Protein AF-A0AAP2FKF4-F1 (afdb_monomer)

Organism: Klebsiella oxytoca (NCBI:txid571)

Secondary structure (DSSP, 8-state):
---HHHH--SHHHHHHHHHHHHH-TTHHHHHHHHHHTTTT-S-HHHHHHHHHHHHHHHH---SSPPPHHHHHHHHHHHHHHHHHHHTTTSS-HHHHHTTS---TT--HHHHHHHHHHTT-TTTHHHH-

pLDDT: mean 87.83, std 8.25, range [49.22, 95.75]

Radius of gyration: 13.48 Å; Cα contacts (8 Å, |Δi|>4): 130; chains: 1; bounding box: 34×27×33 Å

Foldseek 3Di:
DPQLLVLAPDPVLSVLVVVVCVVPVCVRQLLVLLVVLLVPLDDSNLSNVLQSVLSCQLVDDFPDDDDNLLSVLSSLVSSLVSSCVSVVNPDFSVRSVVRGDDDPVNDLVSSLVSCVRRVPVVSVSSVD

Mean predicted aligned error: 4.42 Å

Sequence (128 aa):
MIKTKTLLKRKDDQASYDGLTMIWPCVDGITGQMLALLKTLTPDERVGAAVSSAIKAYHQDNEQELNDWERLAIYIIELGLFVCRELQHTLNFCEITSRINLPRKLTNELIIQAGRKAKIGDIECLIS

Nearest PDB structures (foldseek):
  4roc-assembly1_A  TM=5.168E-01  e=7.582E+00  Homo sapiens

Solvent-accessible surface area (backbone atoms only — not comparable to full-atom values): 7319 Å² total; per-residue (Å²): 130,80,60,72,62,78,38,38,88,47,70,67,54,36,52,51,48,51,53,47,34,70,79,36,73,58,47,63,59,44,52,46,52,56,59,58,71,48,75,82,75,63,58,60,66,59,54,19,52,45,52,49,49,14,55,48,55,38,72,50,90,52,97,47,91,67,52,74,68,30,27,53,30,39,25,50,48,50,43,38,53,51,48,20,57,77,50,72,58,77,42,49,37,55,62,50,54,73,74,42,86,68,59,88,82,68,37,71,67,50,36,52,51,27,34,58,57,66,62,48,86,65,49,65,50,66,75,106

Structure (mmCIF, N/CA/C/O backbone):
data_AF-A0AAP2FKF4-F1
#
_entry.id   AF-A0AAP2FKF4-F1
#
loop_
_atom_site.group_PDB
_atom_site.id
_atom_site.type_symbol
_atom_site.label_atom_id
_atom_site.label_alt_id
_atom_site.label_comp_id
_atom_site.label_asym_id
_atom_site.label_entity_id
_atom_site.label_seq_id
_atom_site.pdbx_PDB_ins_code
_atom_site.Cartn_x
_atom_site.Cartn_y
_atom_site.Cartn_z
_atom_site.occupancy
_atom_site.B_iso_or_equiv
_atom_site.auth_seq_id
_atom_site.auth_comp_id
_atom_site.auth_asym_id
_atom_site.auth_atom_id
_atom_site.pdbx_PDB_model_num
ATOM 1 N N . MET A 1 1 ? -10.361 -12.027 9.71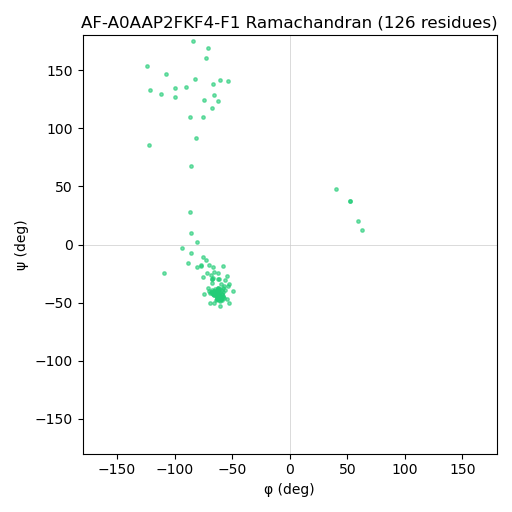2 1.00 49.22 1 MET A N 1
ATOM 2 C CA . MET A 1 1 ? -9.573 -11.225 8.754 1.00 49.22 1 MET A CA 1
ATOM 3 C C . MET A 1 1 ? -10.554 -10.332 8.012 1.00 49.22 1 MET A C 1
ATOM 5 O O . MET A 1 1 ? -11.488 -10.867 7.424 1.00 49.22 1 MET A O 1
ATOM 9 N N . ILE A 1 2 ? -10.441 -9.008 8.147 1.00 57.72 2 ILE A N 1
ATOM 10 C CA . ILE A 1 2 ? -11.293 -8.070 7.397 1.00 57.72 2 ILE A CA 1
ATOM 11 C C . ILE A 1 2 ? -10.927 -8.232 5.922 1.00 57.72 2 ILE A C 1
ATOM 13 O O . ILE A 1 2 ? -9.747 -8.218 5.585 1.00 57.72 2 ILE A O 1
ATOM 17 N N . LYS A 1 3 ? -11.916 -8.444 5.050 1.00 71.06 3 LYS A N 1
ATOM 18 C CA . LYS A 1 3 ? -11.666 -8.493 3.608 1.00 71.06 3 LYS A CA 1
ATOM 19 C C . LYS A 1 3 ? -11.459 -7.059 3.139 1.00 71.06 3 LYS A C 1
ATOM 21 O O . LYS A 1 3 ? -12.421 -6.305 3.105 1.00 71.06 3 LYS A O 1
ATOM 26 N N . THR A 1 4 ? -10.244 -6.675 2.761 1.00 80.06 4 THR A N 1
ATOM 27 C CA . THR A 1 4 ? -9.926 -5.300 2.333 1.00 80.06 4 THR A CA 1
ATOM 28 C C . THR A 1 4 ? -10.919 -4.776 1.290 1.00 80.06 4 THR A C 1
ATOM 30 O O . THR A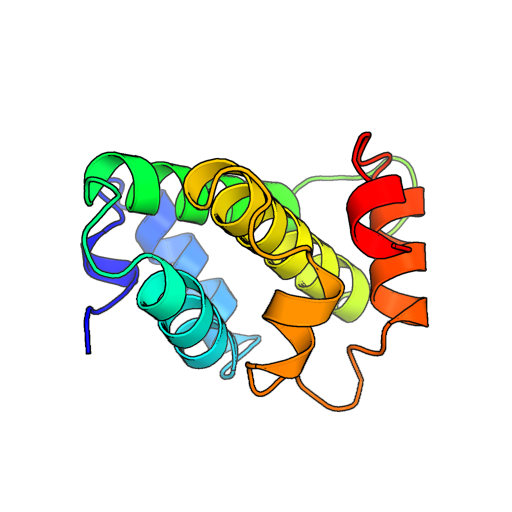 1 4 ? -11.413 -3.655 1.383 1.00 80.06 4 THR A O 1
ATOM 33 N N . LYS A 1 5 ? -11.311 -5.641 0.350 1.00 82.12 5 LYS A N 1
ATOM 34 C CA . LYS A 1 5 ? -12.318 -5.351 -0.674 1.00 82.12 5 LYS A CA 1
ATOM 35 C C . LYS A 1 5 ? -13.658 -4.852 -0.117 1.00 82.12 5 LYS A C 1
ATOM 37 O O . LYS A 1 5 ? -14.282 -4.002 -0.740 1.00 82.12 5 LYS A O 1
ATOM 42 N N . THR A 1 6 ? -14.116 -5.347 1.037 1.00 84.88 6 THR A N 1
ATOM 43 C CA . THR A 1 6 ? -15.407 -4.929 1.618 1.00 84.88 6 THR A CA 1
ATOM 44 C C . THR A 1 6 ? -15.368 -3.516 2.195 1.00 84.88 6 THR A C 1
ATOM 46 O O . THR A 1 6 ? -16.422 -2.945 2.448 1.00 84.88 6 THR A O 1
ATOM 49 N N . LEU A 1 7 ? -14.174 -2.943 2.374 1.00 85.31 7 LEU A N 1
ATOM 50 C CA . LEU A 1 7 ? -13.983 -1.554 2.799 1.00 85.31 7 LEU A CA 1
ATOM 51 C C . LEU A 1 7 ? -14.135 -0.571 1.623 1.00 85.31 7 LEU A C 1
ATOM 53 O O . LEU A 1 7 ? -14.388 0.615 1.827 1.00 85.31 7 LEU A O 1
ATOM 57 N N . LEU A 1 8 ? -14.023 -1.055 0.381 1.00 87.69 8 LEU A N 1
ATOM 58 C CA . LEU A 1 8 ? -14.139 -0.248 -0.831 1.00 87.69 8 LEU A CA 1
ATOM 59 C C . LEU A 1 8 ? -15.609 -0.134 -1.252 1.00 87.69 8 LEU A C 1
ATOM 61 O O . LEU A 1 8 ? -16.213 -1.093 -1.728 1.00 87.69 8 LEU A O 1
ATOM 65 N N . LYS A 1 9 ? -16.203 1.055 -1.109 1.00 85.44 9 LYS A N 1
ATOM 66 C CA . LYS A 1 9 ? -17.624 1.281 -1.446 1.00 85.44 9 LYS A CA 1
ATOM 67 C C . LYS A 1 9 ? -17.889 1.366 -2.957 1.00 85.44 9 LYS A C 1
ATOM 69 O O . LYS A 1 9 ? -18.995 1.065 -3.401 1.00 85.44 9 LYS A O 1
ATOM 74 N N . ARG A 1 10 ? -16.908 1.805 -3.755 1.00 87.69 10 ARG A N 1
ATOM 75 C CA . ARG A 1 10 ? -17.060 2.013 -5.206 1.00 87.69 10 ARG A CA 1
ATOM 76 C C . ARG A 1 10 ? -16.708 0.743 -5.975 1.00 87.69 10 ARG A C 1
ATOM 78 O O . ARG A 1 10 ? -15.686 0.120 -5.700 1.00 87.69 10 ARG A O 1
ATOM 85 N N . LYS A 1 11 ? -17.528 0.391 -6.972 1.00 88.56 11 LYS A N 1
ATOM 86 C CA . LYS A 1 11 ? -17.296 -0.788 -7.827 1.00 88.56 11 LYS A CA 1
ATOM 87 C C . LYS A 1 11 ? -15.974 -0.700 -8.591 1.00 88.56 11 LYS A C 1
ATOM 89 O O . LYS A 1 11 ? -15.280 -1.703 -8.688 1.00 88.56 11 LYS A O 1
ATOM 94 N N . ASP A 1 12 ? -15.608 0.492 -9.054 1.00 88.56 12 ASP A N 1
ATOM 95 C CA . ASP A 1 12 ? -14.360 0.700 -9.797 1.00 88.56 12 ASP A CA 1
ATOM 96 C C . ASP A 1 12 ? -13.129 0.496 -8.907 1.00 88.56 12 ASP A C 1
ATOM 98 O O . ASP A 1 12 ? -12.164 -0.141 -9.325 1.00 88.56 12 ASP A O 1
ATOM 102 N N . ASP A 1 13 ? -13.182 0.952 -7.649 1.00 88.00 13 ASP A N 1
ATOM 103 C CA . ASP A 1 13 ? -12.105 0.729 -6.678 1.00 88.00 13 ASP A CA 1
ATOM 104 C C . ASP A 1 13 ? -11.975 -0.769 -6.356 1.00 88.00 13 ASP A C 1
ATOM 106 O O . ASP A 1 13 ? -10.866 -1.294 -6.296 1.00 88.00 13 ASP A O 1
ATOM 110 N N . GLN A 1 14 ? -13.100 -1.483 -6.207 1.00 90.69 14 GLN A N 1
ATOM 111 C CA . GLN A 1 14 ? -13.102 -2.939 -6.015 1.00 90.69 14 GLN A CA 1
ATOM 112 C C . GLN A 1 14 ? -12.494 -3.682 -7.210 1.00 90.69 14 GLN A C 1
ATOM 114 O O . GLN A 1 14 ? -11.680 -4.577 -7.006 1.00 90.69 14 GLN A O 1
ATOM 119 N N . ALA A 1 15 ? -12.860 -3.311 -8.439 1.00 91.75 15 ALA A N 1
ATOM 120 C CA . ALA A 1 15 ? -12.324 -3.927 -9.652 1.00 91.75 15 ALA A CA 1
ATOM 121 C C . ALA A 1 15 ? -10.823 -3.643 -9.819 1.00 91.75 15 ALA A C 1
ATOM 123 O O . ALA A 1 15 ? -10.052 -4.534 -10.168 1.00 91.75 15 ALA A O 1
ATOM 124 N N . SER A 1 16 ? -10.399 -2.417 -9.506 1.00 91.69 16 SER A N 1
ATOM 125 C CA . SER A 1 16 ? -8.989 -2.019 -9.526 1.00 91.69 16 SER A CA 1
ATOM 126 C C . SER A 1 16 ? -8.184 -2.781 -8.471 1.00 91.69 16 SER A C 1
ATOM 128 O O . SER A 1 16 ? -7.060 -3.203 -8.732 1.00 91.69 16 SER A O 1
ATOM 130 N N . TYR A 1 17 ? -8.771 -3.015 -7.294 1.00 92.31 17 TYR A N 1
ATOM 131 C CA . TYR A 1 17 ? -8.172 -3.843 -6.250 1.00 92.31 17 TYR A CA 1
ATOM 132 C C . TYR A 1 17 ? -8.083 -5.324 -6.645 1.00 92.31 17 TYR A C 1
ATOM 134 O O . TYR A 1 17 ? -7.058 -5.964 -6.411 1.00 92.31 17 TYR A O 1
ATOM 142 N N . ASP A 1 18 ? -9.117 -5.874 -7.286 1.00 91.56 18 ASP A N 1
ATOM 143 C CA . ASP A 1 18 ? -9.090 -7.241 -7.821 1.00 91.56 18 ASP A CA 1
ATOM 144 C C . ASP A 1 18 ? -7.985 -7.395 -8.882 1.00 91.56 18 ASP A C 1
ATOM 146 O O . ASP A 1 18 ? -7.199 -8.339 -8.828 1.00 91.56 18 ASP A O 1
ATOM 150 N N . GLY A 1 19 ? -7.868 -6.439 -9.809 1.00 91.88 19 GLY A N 1
ATOM 151 C CA . GLY A 1 19 ? -6.789 -6.427 -10.801 1.00 91.88 19 GLY A CA 1
ATOM 152 C C . GLY A 1 19 ? -5.406 -6.338 -10.151 1.00 91.88 19 GLY A C 1
ATOM 153 O O . GLY A 1 19 ? -4.503 -7.102 -10.492 1.00 91.88 19 GLY A O 1
ATOM 154 N N . LEU A 1 20 ? -5.255 -5.465 -9.151 1.00 92.88 20 LEU A N 1
ATOM 155 C CA . LEU A 1 20 ? -4.009 -5.308 -8.405 1.00 92.88 20 LEU A CA 1
ATOM 156 C C . LEU A 1 20 ? -3.612 -6.597 -7.672 1.00 92.88 20 LEU A C 1
ATOM 158 O O . LEU A 1 20 ? -2.453 -6.995 -7.730 1.00 92.88 20 LEU A O 1
ATOM 162 N N . THR A 1 21 ? -4.559 -7.272 -7.016 1.00 92.38 21 THR A N 1
ATOM 163 C CA . THR A 1 21 ? -4.309 -8.539 -6.302 1.00 92.38 21 THR A CA 1
ATOM 164 C C . THR A 1 21 ? -4.068 -9.721 -7.244 1.00 92.38 21 THR A C 1
ATOM 166 O O . THR A 1 21 ? -3.367 -10.659 -6.870 1.00 92.38 21 THR A O 1
ATOM 169 N N . MET A 1 22 ? -4.571 -9.668 -8.482 1.00 92.88 22 MET A N 1
ATOM 170 C CA . MET A 1 22 ? -4.253 -10.648 -9.523 1.00 92.88 22 MET A CA 1
ATOM 171 C C . MET A 1 22 ? -2.800 -10.522 -10.011 1.00 92.88 22 MET A C 1
ATOM 173 O O . MET A 1 22 ? -2.136 -11.537 -10.214 1.00 92.88 22 MET A O 1
ATOM 177 N N . ILE A 1 23 ? -2.294 -9.293 -10.168 1.00 92.94 23 ILE A N 1
ATOM 178 C CA . ILE A 1 23 ? -0.891 -9.023 -10.538 1.00 92.94 23 ILE A CA 1
ATOM 179 C C . ILE A 1 23 ? 0.037 -9.282 -9.345 1.00 92.94 23 ILE A C 1
ATOM 181 O O . ILE A 1 23 ? 1.095 -9.898 -9.480 1.00 92.94 23 ILE A O 1
ATOM 185 N N . TRP A 1 24 ? -0.386 -8.842 -8.160 1.00 94.38 24 TRP A N 1
ATOM 186 C CA . TRP A 1 24 ? 0.364 -8.917 -6.914 1.00 94.38 24 TRP A CA 1
ATOM 187 C C . TRP A 1 24 ? -0.421 -9.683 -5.844 1.00 94.38 24 TRP A C 1
ATOM 189 O O . TRP A 1 24 ? -1.040 -9.069 -4.970 1.00 94.38 24 TRP A O 1
ATOM 199 N N . PRO A 1 25 ? -0.327 -11.026 -5.813 1.00 91.50 25 PRO A N 1
ATOM 200 C CA . PRO A 1 25 ? -1.048 -11.849 -4.835 1.00 91.50 25 PRO A CA 1
ATOM 201 C C . PRO A 1 25 ? -0.743 -11.514 -3.367 1.00 91.50 25 PRO A C 1
ATOM 203 O O . PRO A 1 25 ? -1.501 -11.871 -2.471 1.00 91.50 25 PRO A O 1
ATOM 206 N N . CYS A 1 26 ? 0.369 -10.822 -3.103 1.00 90.75 26 CYS A N 1
ATOM 207 C CA . CYS A 1 26 ? 0.757 -10.380 -1.766 1.00 90.75 26 CYS A CA 1
ATOM 208 C C . CYS A 1 26 ? -0.014 -9.150 -1.256 1.00 90.75 26 CYS A C 1
ATOM 210 O O . CYS A 1 26 ? -0.008 -8.917 -0.048 1.00 90.75 26 CYS A O 1
ATOM 212 N N . VAL A 1 27 ? -0.681 -8.380 -2.126 1.00 93.50 27 VAL A N 1
ATOM 213 C CA . VAL A 1 27 ? -1.304 -7.097 -1.756 1.00 93.50 27 VAL A CA 1
ATOM 214 C C . VAL A 1 27 ? -2.353 -7.266 -0.664 1.00 93.50 27 VAL A C 1
ATOM 216 O O . VAL A 1 27 ? -2.285 -6.552 0.327 1.00 93.50 27 VAL A O 1
ATOM 219 N N . ASP A 1 28 ? -3.261 -8.241 -0.764 1.00 91.75 28 ASP A N 1
ATOM 220 C CA . ASP A 1 28 ? -4.297 -8.428 0.268 1.00 91.75 28 ASP A CA 1
ATOM 221 C C . ASP A 1 28 ? -3.696 -8.767 1.640 1.00 91.75 28 ASP A C 1
ATOM 223 O O . ASP A 1 28 ? -4.106 -8.222 2.668 1.00 91.75 28 ASP A O 1
ATOM 227 N N . GLY A 1 29 ? -2.643 -9.589 1.654 1.00 92.00 29 GLY A N 1
ATOM 228 C CA . GLY A 1 29 ? -1.917 -9.929 2.874 1.00 92.00 29 GLY A CA 1
ATOM 229 C C . GLY A 1 29 ? -1.172 -8.738 3.480 1.00 92.00 29 GLY A C 1
ATOM 230 O O . GLY A 1 29 ? -1.201 -8.566 4.699 1.00 92.00 29 GLY A O 1
ATOM 231 N N . ILE A 1 30 ? -0.510 -7.920 2.657 1.00 92.94 30 ILE A N 1
ATOM 232 C CA . ILE A 1 30 ? 0.214 -6.719 3.103 1.00 92.94 30 ILE A CA 1
ATOM 233 C C . ILE A 1 30 ? -0.774 -5.688 3.649 1.00 92.94 30 ILE A C 1
ATOM 235 O O . ILE A 1 30 ? -0.607 -5.220 4.775 1.00 92.94 30 ILE A O 1
ATOM 239 N N . THR A 1 31 ? -1.832 -5.385 2.893 1.00 93.31 31 THR A N 1
ATOM 240 C CA . THR A 1 31 ? -2.859 -4.424 3.299 1.00 93.31 31 THR A CA 1
ATOM 241 C C . THR A 1 31 ? -3.525 -4.863 4.595 1.00 93.31 31 THR A C 1
ATOM 243 O O . THR A 1 31 ? -3.598 -4.082 5.539 1.00 93.31 31 THR A O 1
ATOM 246 N N . GLY A 1 32 ? -3.921 -6.134 4.705 1.00 91.69 32 GLY A N 1
ATOM 247 C CA . GLY A 1 32 ? -4.503 -6.673 5.932 1.00 91.69 32 GLY A CA 1
ATOM 248 C C . GLY A 1 32 ? -3.577 -6.555 7.149 1.00 91.69 32 GLY A C 1
ATOM 249 O O . GLY A 1 32 ? -4.033 -6.165 8.223 1.00 91.69 32 GLY A O 1
ATOM 250 N N . GLN A 1 33 ? -2.279 -6.841 6.991 1.00 92.31 33 GLN A N 1
ATOM 251 C CA . GLN A 1 33 ? -1.292 -6.715 8.073 1.00 92.31 33 GLN A CA 1
ATOM 252 C C . GLN A 1 33 ? -1.080 -5.257 8.503 1.00 92.31 33 GLN A C 1
ATOM 2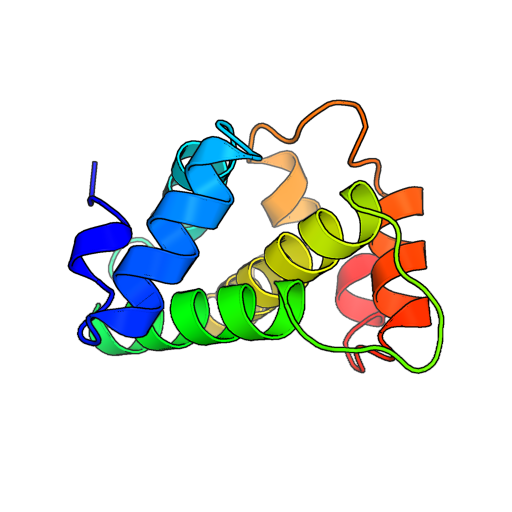54 O O . GLN A 1 33 ? -1.052 -4.982 9.700 1.00 92.31 33 GLN A O 1
ATOM 259 N N . MET A 1 34 ? -0.984 -4.320 7.555 1.00 91.75 34 MET A N 1
ATOM 260 C CA . MET A 1 34 ? -0.863 -2.890 7.860 1.00 91.75 34 MET A CA 1
ATOM 261 C C . MET A 1 34 ? -2.098 -2.361 8.593 1.00 91.75 34 MET A C 1
ATOM 263 O O . MET A 1 34 ? -1.978 -1.699 9.621 1.00 91.75 34 MET A O 1
ATOM 267 N N . LEU A 1 35 ? -3.296 -2.700 8.112 1.00 90.44 35 LEU A N 1
ATOM 268 C CA . LEU A 1 35 ? -4.549 -2.254 8.721 1.00 90.44 35 LEU A CA 1
ATOM 269 C C . LEU A 1 35 ? -4.786 -2.873 10.104 1.00 90.44 35 LEU A C 1
ATOM 271 O O . LEU A 1 35 ? -5.378 -2.232 10.971 1.00 90.44 35 LEU A O 1
ATOM 275 N N . ALA A 1 36 ? -4.280 -4.084 10.354 1.00 90.00 36 ALA A N 1
ATOM 276 C CA . ALA A 1 36 ? -4.344 -4.709 11.673 1.00 90.00 36 ALA A CA 1
ATOM 277 C C . ALA A 1 36 ? -3.585 -3.914 12.754 1.00 90.00 36 ALA A C 1
ATOM 279 O O . ALA A 1 36 ? -3.940 -4.002 13.933 1.00 90.00 36 ALA A O 1
ATOM 280 N N . LEU A 1 37 ? -2.589 -3.099 12.378 1.00 90.12 37 LEU A N 1
ATOM 281 C CA . LEU A 1 37 ? -1.860 -2.237 13.317 1.00 90.12 37 LEU A CA 1
ATOM 282 C C . LEU A 1 37 ? -2.747 -1.142 13.926 1.00 90.12 37 LEU A C 1
ATOM 284 O O . LEU A 1 37 ? -2.469 -0.695 15.037 1.00 90.12 37 LEU A O 1
ATOM 288 N N . LEU A 1 38 ? -3.838 -0.761 13.253 1.00 88.75 38 LEU A N 1
ATOM 289 C CA . LEU A 1 38 ? -4.738 0.309 13.692 1.00 88.75 38 LEU A CA 1
ATOM 290 C C . LEU A 1 38 ? -5.664 -0.096 14.850 1.00 88.75 38 LEU A C 1
ATOM 292 O O . LEU A 1 38 ? -6.306 0.775 15.421 1.00 88.75 38 LEU A O 1
ATOM 296 N N . LYS A 1 39 ? -5.752 -1.388 15.216 1.00 74.19 39 LYS A N 1
ATOM 297 C CA . LYS A 1 39 ? -6.488 -1.899 16.401 1.00 74.19 39 LYS A CA 1
ATOM 298 C C . LYS A 1 39 ? -7.853 -1.217 16.657 1.00 74.19 39 LYS A C 1
ATOM 300 O O . LYS A 1 39 ? -8.128 -0.802 17.776 1.00 74.19 39 LYS A O 1
ATOM 305 N N . THR A 1 40 ? -8.683 -1.074 15.619 1.00 70.06 40 THR A N 1
ATOM 306 C CA . THR A 1 40 ? -10.021 -0.427 15.645 1.00 70.06 40 THR A CA 1
ATOM 307 C C . THR A 1 40 ? -10.060 1.067 16.001 1.00 70.06 40 THR A C 1
ATOM 309 O O . THR A 1 40 ? -11.140 1.600 16.236 1.00 70.06 40 THR A O 1
ATOM 312 N N . LEU A 1 41 ? -8.919 1.763 16.024 1.00 74.38 41 LEU A N 1
ATOM 313 C CA . LEU A 1 41 ? -8.857 3.215 16.249 1.00 74.38 41 LEU A CA 1
ATOM 314 C C . LEU A 1 41 ? -9.456 4.011 15.082 1.00 74.38 41 LEU A C 1
ATOM 316 O O . LEU A 1 41 ? -9.943 5.124 15.270 1.00 74.38 41 LEU A O 1
ATOM 320 N N . THR A 1 42 ? -9.437 3.429 13.884 1.00 81.25 42 THR A N 1
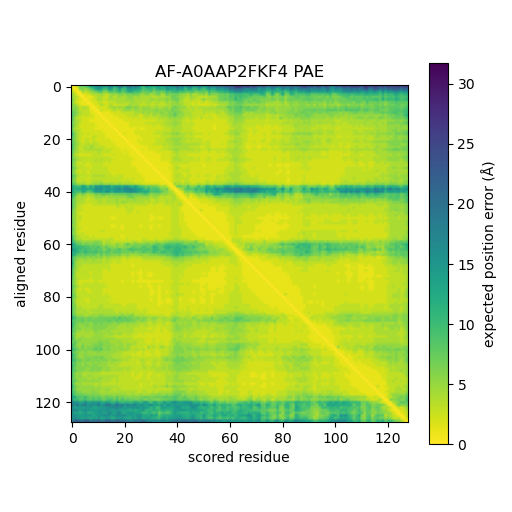ATOM 321 C CA . THR A 1 42 ? -9.789 4.121 12.647 1.00 81.25 42 THR A CA 1
ATOM 322 C C . THR A 1 42 ? -11.096 3.579 12.062 1.00 81.25 42 THR A C 1
ATOM 324 O O . THR A 1 42 ? -11.214 2.366 11.878 1.00 81.25 42 THR A O 1
ATOM 327 N N . PRO A 1 43 ? -12.072 4.444 11.721 1.00 86.19 43 PRO A N 1
ATOM 328 C CA . PRO A 1 43 ? -13.314 4.021 11.077 1.00 86.19 43 PRO A CA 1
ATOM 329 C C . PRO A 1 43 ? -13.082 3.348 9.718 1.00 86.19 43 PRO A C 1
ATOM 331 O O . PRO A 1 43 ? -12.286 3.836 8.912 1.00 86.19 43 PRO A O 1
ATOM 334 N N . ASP A 1 44 ? -13.862 2.307 9.411 1.00 86.31 44 ASP A N 1
ATOM 335 C CA . ASP A 1 44 ? -13.788 1.553 8.147 1.00 86.31 44 ASP A CA 1
ATOM 336 C C . ASP A 1 44 ? -13.868 2.444 6.899 1.00 86.31 44 ASP A C 1
ATOM 338 O O . ASP A 1 44 ? -13.221 2.172 5.893 1.00 86.31 44 ASP A O 1
ATOM 342 N N . GLU A 1 45 ? -14.627 3.540 6.956 1.00 87.38 45 GLU A N 1
ATOM 343 C CA . GLU A 1 45 ? -14.723 4.497 5.851 1.00 87.38 45 GLU A CA 1
ATOM 344 C C . GLU A 1 45 ? -13.402 5.220 5.570 1.00 87.38 45 GLU A C 1
ATOM 346 O O . GLU A 1 45 ? -13.032 5.393 4.408 1.00 87.38 45 GLU A O 1
ATOM 351 N N . ARG A 1 46 ? -12.663 5.600 6.619 1.00 89.31 46 ARG A N 1
ATOM 352 C CA . ARG A 1 46 ? -11.330 6.198 6.469 1.00 89.31 46 ARG A CA 1
ATOM 353 C C . ARG A 1 46 ? -10.339 5.185 5.923 1.00 89.31 46 ARG A C 1
ATOM 355 O O . ARG A 1 46 ? -9.562 5.520 5.035 1.00 89.31 46 ARG A O 1
ATOM 362 N N . VAL A 1 47 ? -10.406 3.949 6.413 1.00 91.44 47 VAL A N 1
ATOM 363 C CA . VAL A 1 47 ? -9.570 2.859 5.910 1.00 91.44 47 VAL A CA 1
ATOM 364 C C . VAL A 1 47 ? -9.852 2.596 4.429 1.00 91.44 47 VAL A C 1
ATOM 366 O O . VAL A 1 47 ? -8.923 2.548 3.627 1.00 91.44 47 VAL A O 1
ATOM 369 N N . GLY A 1 48 ? -11.124 2.490 4.042 1.00 91.81 48 GLY A N 1
ATOM 370 C CA . GLY A 1 48 ? -11.528 2.320 2.648 1.00 91.81 48 GLY A CA 1
ATOM 371 C C . GLY A 1 48 ? -11.030 3.459 1.759 1.00 91.81 48 GLY A C 1
ATOM 372 O O . GLY A 1 48 ? -10.466 3.204 0.699 1.00 91.81 48 GLY A O 1
ATOM 373 N N . ALA A 1 49 ? -11.154 4.709 2.216 1.00 92.69 49 ALA A N 1
ATOM 374 C CA . ALA A 1 49 ? -10.637 5.871 1.494 1.00 92.69 49 ALA A CA 1
ATOM 375 C C . ALA A 1 49 ? -9.108 5.829 1.323 1.00 92.69 49 ALA A C 1
ATOM 377 O O . ALA A 1 49 ? -8.611 6.147 0.242 1.00 92.69 49 ALA A O 1
ATOM 378 N N . ALA A 1 50 ? -8.370 5.400 2.349 1.00 93.69 50 ALA A N 1
ATOM 379 C CA . ALA A 1 50 ? -6.919 5.247 2.281 1.00 93.69 50 ALA A CA 1
ATOM 380 C C . ALA A 1 50 ? -6.500 4.155 1.289 1.00 93.69 50 ALA A C 1
ATOM 382 O O . ALA A 1 50 ? -5.612 4.378 0.469 1.00 93.69 50 ALA A O 1
ATOM 383 N N . VAL A 1 51 ? -7.184 3.006 1.293 1.00 94.62 51 VAL A N 1
ATOM 384 C CA . VAL A 1 51 ? -6.926 1.933 0.321 1.00 94.62 51 VAL A CA 1
ATOM 385 C C . VAL A 1 51 ? -7.242 2.408 -1.101 1.00 94.62 51 VAL A C 1
ATOM 387 O O . VAL A 1 51 ? -6.423 2.201 -1.994 1.00 94.62 51 VAL A O 1
ATOM 390 N N . SER A 1 52 ? -8.362 3.105 -1.326 1.00 94.38 52 SER A N 1
ATOM 391 C CA . SER A 1 52 ? -8.664 3.720 -2.629 1.00 94.38 52 SER A CA 1
ATOM 392 C C . SER A 1 52 ? -7.588 4.727 -3.056 1.00 94.38 52 SER A C 1
ATOM 394 O O . SER A 1 52 ? -7.240 4.781 -4.234 1.00 94.38 52 SER A O 1
ATOM 396 N N . SER A 1 53 ? -7.046 5.518 -2.124 1.00 94.00 53 SER A N 1
ATOM 397 C CA . SER A 1 53 ? -5.948 6.455 -2.401 1.00 94.00 53 SER A CA 1
ATOM 398 C C . SER A 1 53 ? -4.683 5.722 -2.847 1.00 94.00 53 SER A C 1
ATOM 400 O O . SER A 1 53 ? -4.117 6.051 -3.887 1.00 94.00 53 SER A O 1
ATOM 402 N N . ALA A 1 54 ? -4.296 4.662 -2.133 1.00 95.06 54 ALA A N 1
ATOM 403 C CA . ALA A 1 54 ? -3.138 3.843 -2.481 1.00 95.06 54 ALA A CA 1
ATOM 404 C C . ALA A 1 54 ? -3.299 3.156 -3.851 1.00 95.06 54 ALA A C 1
ATOM 406 O O . ALA A 1 54 ? -2.362 3.133 -4.649 1.00 95.06 54 ALA A O 1
ATOM 407 N N . ILE A 1 55 ? -4.498 2.645 -4.170 1.00 94.75 55 ILE A N 1
ATOM 408 C CA . ILE A 1 55 ? -4.808 2.082 -5.498 1.00 94.75 55 ILE A CA 1
ATOM 409 C C . ILE A 1 55 ? -4.633 3.145 -6.584 1.00 94.75 55 ILE A C 1
ATOM 411 O O . ILE A 1 55 ? -4.049 2.863 -7.628 1.00 94.75 55 ILE A O 1
ATOM 415 N N . LYS A 1 56 ? -5.132 4.366 -6.368 1.00 93.88 56 LYS A N 1
ATOM 416 C CA . LYS A 1 56 ? -4.977 5.452 -7.345 1.00 93.88 56 LYS A CA 1
ATOM 417 C C . LYS A 1 56 ? -3.513 5.808 -7.556 1.00 93.88 56 LYS A C 1
ATOM 419 O O . LYS A 1 56 ? -3.100 5.927 -8.702 1.00 93.88 56 LYS A O 1
ATOM 424 N N . ALA A 1 57 ? -2.734 5.903 -6.483 1.00 93.00 57 ALA A N 1
ATOM 425 C CA . ALA A 1 57 ? -1.312 6.214 -6.565 1.00 93.00 57 ALA A CA 1
ATOM 426 C C . ALA A 1 57 ? -0.516 5.144 -7.335 1.00 93.00 57 ALA A C 1
ATOM 428 O O . ALA A 1 57 ? 0.35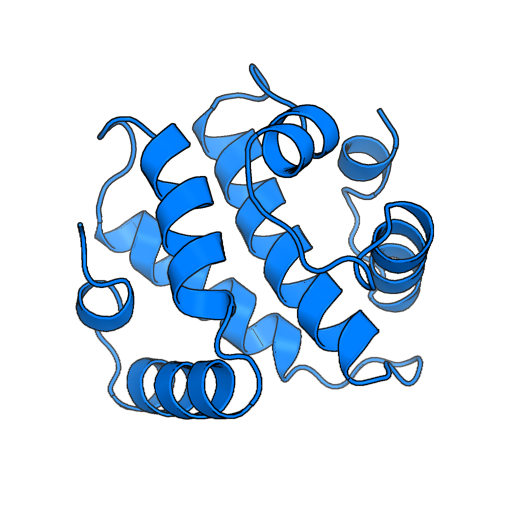3 5.482 -8.133 1.00 93.00 57 ALA A O 1
ATOM 429 N N . TYR A 1 58 ? -0.865 3.860 -7.186 1.00 94.12 58 TYR A N 1
ATOM 430 C CA . TYR A 1 58 ? -0.284 2.769 -7.984 1.00 94.12 58 TYR A CA 1
ATOM 431 C C . TYR A 1 58 ? -0.499 2.952 -9.500 1.00 94.12 58 TYR A C 1
ATOM 433 O O . TYR A 1 58 ? 0.404 2.713 -10.310 1.00 94.12 58 TYR A O 1
ATOM 441 N N . HIS A 1 59 ? -1.706 3.376 -9.886 1.00 91.62 59 HIS A N 1
ATOM 442 C CA . HIS A 1 59 ? -2.093 3.568 -11.286 1.00 91.62 59 HIS A CA 1
ATOM 443 C C . HIS A 1 59 ? -1.718 4.946 -11.837 1.00 91.62 59 HIS A C 1
ATOM 445 O O . HIS A 1 59 ? -1.875 5.177 -13.032 1.00 91.62 59 HIS A O 1
ATOM 451 N N . GLN A 1 60 ? -1.244 5.863 -10.995 1.00 89.19 60 GLN A N 1
ATOM 452 C CA . GLN A 1 60 ? -0.966 7.229 -11.401 1.00 89.19 60 GLN A CA 1
ATOM 453 C C . GLN A 1 60 ? 0.199 7.287 -12.396 1.00 89.19 60 GLN A C 1
ATOM 455 O O . GLN A 1 60 ? 1.232 6.626 -12.231 1.00 89.19 60 GLN A O 1
ATOM 460 N N . ASP A 1 61 ? 0.040 8.122 -13.418 1.00 85.12 61 ASP A N 1
ATOM 461 C CA . ASP A 1 61 ? 1.131 8.482 -14.311 1.00 85.12 61 ASP A CA 1
ATOM 462 C C . ASP A 1 61 ? 2.070 9.451 -13.594 1.00 85.12 61 ASP A C 1
ATOM 464 O O . ASP A 1 61 ? 1.661 10.485 -13.063 1.00 85.12 61 ASP A O 1
ATOM 468 N N . ASN A 1 62 ? 3.342 9.075 -13.545 1.00 84.12 62 ASN A N 1
ATOM 469 C CA . ASN A 1 62 ? 4.389 9.837 -12.887 1.00 84.12 62 ASN A CA 1
ATOM 470 C C . ASN A 1 62 ? 5.283 10.483 -13.949 1.00 84.12 62 ASN A C 1
ATOM 472 O O . ASN A 1 62 ? 5.505 9.904 -15.010 1.00 84.12 62 ASN A O 1
ATOM 476 N N . GLU A 1 63 ? 5.820 11.672 -13.655 1.00 82.06 63 GLU A N 1
ATOM 477 C CA . GLU A 1 63 ? 6.758 12.364 -14.559 1.00 82.06 63 GLU A CA 1
ATOM 478 C C . GLU A 1 63 ? 7.985 11.503 -14.880 1.00 82.06 63 GLU A C 1
ATOM 480 O O . GLU A 1 63 ? 8.515 11.548 -15.988 1.00 82.06 63 GLU A O 1
ATOM 485 N N . GLN A 1 64 ? 8.438 10.725 -13.895 1.00 86.56 64 GLN A N 1
ATOM 486 C CA . GLN A 1 64 ? 9.456 9.703 -14.081 1.00 86.56 64 GLN A CA 1
ATOM 487 C C . GLN A 1 64 ? 8.793 8.337 -14.191 1.00 86.56 64 GLN A C 1
ATOM 489 O O . GLN A 1 64 ? 7.938 7.983 -13.379 1.00 86.56 64 GLN A O 1
ATOM 494 N N . GLU A 1 65 ? 9.235 7.552 -15.170 1.00 88.50 65 GLU A N 1
ATOM 495 C CA . GLU A 1 65 ? 8.733 6.201 -15.370 1.00 88.50 65 GLU A CA 1
ATOM 496 C C . GLU A 1 65 ? 9.042 5.324 -14.143 1.00 88.50 65 GLU A C 1
ATOM 498 O O . GLU A 1 65 ? 10.194 5.194 -13.697 1.00 88.50 65 GLU A O 1
ATOM 503 N N . LEU A 1 66 ? 7.975 4.750 -13.584 1.00 92.06 66 LEU A N 1
ATOM 504 C CA . LEU A 1 66 ? 8.025 3.773 -12.505 1.00 92.06 66 LEU A CA 1
ATOM 505 C C . LEU A 1 66 ? 7.865 2.378 -13.094 1.00 92.06 66 LEU A C 1
ATOM 507 O O . LEU A 1 66 ? 6.878 2.104 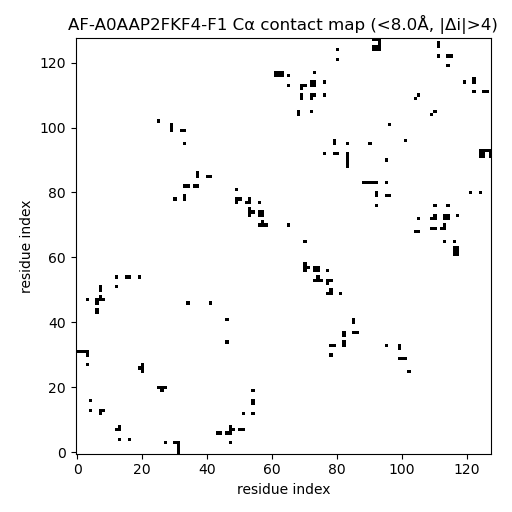-13.784 1.00 92.06 66 LEU A O 1
ATOM 511 N N . ASN A 1 67 ? 8.793 1.485 -12.764 1.00 93.19 67 ASN A N 1
ATOM 512 C CA . ASN A 1 67 ? 8.613 0.067 -13.052 1.00 93.19 67 ASN A CA 1
ATOM 513 C C . ASN A 1 67 ? 7.541 -0.554 -12.136 1.00 93.19 67 ASN A C 1
ATOM 515 O O . ASN A 1 67 ? 7.131 0.038 -11.138 1.00 93.19 67 ASN A O 1
ATOM 519 N N . ASP A 1 68 ? 7.114 -1.777 -12.444 1.00 93.56 68 ASP A N 1
ATOM 520 C CA . ASP A 1 68 ? 6.035 -2.458 -11.717 1.00 93.56 68 ASP A CA 1
ATOM 521 C C . ASP A 1 68 ? 6.301 -2.584 -10.202 1.00 93.56 68 ASP A C 1
ATOM 523 O O . ASP A 1 68 ? 5.396 -2.387 -9.388 1.00 93.56 68 ASP A O 1
ATOM 527 N N . TRP A 1 69 ? 7.548 -2.856 -9.799 1.00 95.44 69 TRP A N 1
ATOM 528 C CA . TRP A 1 69 ? 7.927 -2.937 -8.383 1.00 95.44 69 TRP A CA 1
ATOM 529 C C . TRP A 1 69 ? 7.924 -1.569 -7.706 1.00 95.44 69 TRP A C 1
ATOM 531 O O . TRP A 1 69 ? 7.518 -1.466 -6.552 1.00 95.44 69 TRP A O 1
ATOM 541 N N . GLU A 1 70 ? 8.344 -0.521 -8.413 1.00 95.19 70 GLU A N 1
ATOM 542 C CA . GLU A 1 70 ? 8.270 0.855 -7.920 1.00 95.19 70 GLU A CA 1
ATOM 543 C C . GLU A 1 70 ? 6.812 1.297 -7.760 1.00 95.19 70 GLU A C 1
ATOM 545 O O . GLU A 1 70 ? 6.472 1.877 -6.735 1.00 95.19 70 GLU A O 1
ATOM 550 N N . ARG A 1 71 ? 5.921 0.947 -8.697 1.00 94.75 71 ARG A N 1
ATOM 551 C CA . ARG A 1 71 ? 4.475 1.194 -8.561 1.00 94.75 71 ARG A CA 1
ATOM 552 C C . ARG A 1 71 ? 3.895 0.477 -7.345 1.00 94.75 71 ARG A C 1
ATOM 554 O O . ARG A 1 71 ? 3.158 1.084 -6.567 1.00 94.75 71 ARG A O 1
ATOM 561 N N . LEU A 1 72 ? 4.263 -0.789 -7.130 1.00 95.75 72 LEU A N 1
ATOM 562 C CA . LEU A 1 72 ? 3.873 -1.518 -5.921 1.00 95.75 72 LEU A CA 1
ATOM 563 C C . LEU A 1 72 ? 4.438 -0.858 -4.652 1.00 95.75 72 LEU A C 1
ATOM 565 O O . LEU A 1 72 ? 3.746 -0.789 -3.638 1.00 95.75 72 LEU A O 1
ATOM 569 N N . ALA A 1 73 ? 5.662 -0.331 -4.698 1.00 94.94 73 ALA A N 1
ATOM 570 C CA . ALA A 1 73 ? 6.222 0.424 -3.585 1.00 94.94 73 ALA A CA 1
ATOM 571 C C . ALA A 1 73 ? 5.415 1.699 -3.295 1.00 94.94 73 ALA A C 1
ATOM 573 O O . ALA A 1 73 ? 5.153 1.965 -2.127 1.00 94.94 73 ALA A O 1
ATOM 574 N N . ILE A 1 74 ? 4.940 2.431 -4.312 1.00 95.00 74 ILE A N 1
ATOM 575 C CA . ILE A 1 74 ? 4.052 3.594 -4.116 1.00 95.00 74 ILE A CA 1
ATOM 576 C C . ILE A 1 74 ? 2.777 3.205 -3.367 1.00 95.00 74 ILE A C 1
ATOM 578 O O . ILE A 1 74 ? 2.410 3.874 -2.403 1.00 95.00 74 ILE A O 1
ATOM 582 N N . TYR A 1 75 ? 2.140 2.095 -3.750 1.00 95.31 75 TYR A N 1
ATOM 583 C CA . TYR A 1 75 ? 0.968 1.578 -3.035 1.00 95.31 75 TYR A CA 1
ATOM 584 C C . TYR A 1 75 ? 1.255 1.375 -1.537 1.00 95.31 75 TYR A C 1
ATOM 586 O O . TYR A 1 75 ? 0.476 1.787 -0.675 1.00 95.31 75 TYR A O 1
ATOM 594 N N . ILE A 1 76 ? 2.394 0.750 -1.229 1.00 94.62 76 ILE A N 1
ATOM 595 C CA . ILE A 1 76 ? 2.823 0.447 0.141 1.00 94.62 76 ILE A CA 1
ATOM 596 C C . ILE A 1 76 ? 3.164 1.728 0.906 1.00 94.62 76 ILE A C 1
ATOM 598 O O . ILE A 1 76 ? 2.801 1.835 2.075 1.00 94.62 76 ILE A O 1
ATOM 602 N N . ILE A 1 77 ? 3.826 2.696 0.266 1.00 94.12 77 ILE A N 1
ATOM 603 C CA . ILE A 1 77 ? 4.163 3.995 0.863 1.00 94.12 77 ILE A CA 1
ATOM 604 C C . ILE A 1 77 ? 2.893 4.737 1.263 1.00 94.12 77 ILE A C 1
ATOM 606 O O . ILE A 1 77 ? 2.760 5.118 2.421 1.00 94.12 77 ILE A O 1
ATOM 610 N N . GLU A 1 78 ? 1.940 4.894 0.345 1.00 93.81 78 GLU A N 1
ATOM 611 C CA . GLU A 1 78 ? 0.683 5.603 0.610 1.00 93.81 78 GLU A CA 1
ATOM 612 C C . GLU A 1 78 ? -0.081 4.996 1.788 1.00 93.81 78 GLU A C 1
ATOM 614 O O . GLU A 1 78 ? -0.521 5.700 2.704 1.00 93.81 78 GLU A O 1
ATOM 619 N N . LEU A 1 79 ? -0.189 3.667 1.802 1.00 93.94 79 LEU A N 1
ATOM 620 C CA . LEU A 1 79 ? -0.871 2.964 2.877 1.00 93.94 79 LEU A CA 1
ATOM 621 C C . LEU A 1 79 ? -0.092 3.043 4.199 1.00 93.94 79 LEU A C 1
ATOM 623 O O . LEU A 1 79 ? -0.687 3.270 5.252 1.00 93.94 79 LEU A O 1
ATOM 627 N N . GLY A 1 80 ? 1.231 2.896 4.157 1.00 92.81 80 GLY A N 1
ATOM 628 C CA . GLY A 1 80 ? 2.091 2.992 5.333 1.00 92.81 80 GLY A CA 1
ATOM 629 C C . GLY A 1 80 ? 2.070 4.386 5.956 1.00 92.81 80 GLY A C 1
ATOM 630 O O . GLY A 1 80 ? 1.913 4.498 7.166 1.00 92.81 80 GLY A O 1
ATOM 631 N N . LEU A 1 81 ? 2.125 5.450 5.149 1.00 91.75 81 LEU A N 1
ATOM 632 C CA . LEU A 1 81 ? 2.003 6.834 5.617 1.00 91.75 81 LEU A CA 1
ATOM 633 C C . LEU A 1 81 ? 0.637 7.103 6.255 1.00 91.75 81 LEU A C 1
ATOM 635 O O . LEU A 1 81 ? 0.552 7.798 7.267 1.00 91.75 81 LEU A O 1
ATOM 639 N N . PHE A 1 82 ? -0.437 6.534 5.703 1.00 92.81 82 PHE A N 1
ATOM 640 C CA . PHE A 1 82 ? -1.744 6.575 6.353 1.00 92.81 82 PHE A CA 1
ATOM 641 C C . PHE A 1 82 ? -1.709 5.912 7.736 1.00 92.81 82 PHE A C 1
ATOM 643 O O . PHE A 1 82 ? -2.160 6.523 8.704 1.00 92.81 82 PHE A O 1
ATOM 650 N N . VAL A 1 83 ? -1.122 4.718 7.854 1.00 92.25 83 VAL A N 1
ATOM 651 C CA . VAL A 1 83 ? -0.998 4.027 9.146 1.00 92.25 83 VAL A CA 1
ATOM 652 C C . VAL A 1 83 ? -0.131 4.819 10.129 1.00 92.25 83 VAL A C 1
ATOM 654 O O . VAL A 1 83 ? -0.534 4.971 11.280 1.00 92.25 83 VAL A O 1
ATOM 657 N N . CYS A 1 84 ? 0.997 5.391 9.690 1.00 91.00 84 CYS A N 1
ATOM 658 C CA . CYS A 1 84 ? 1.821 6.287 10.509 1.00 91.00 84 CYS A CA 1
ATOM 659 C C . CYS A 1 84 ? 0.977 7.421 11.105 1.00 91.00 84 CYS A C 1
ATOM 661 O O . CYS A 1 84 ? 1.009 7.654 12.313 1.00 91.00 84 CYS A O 1
ATOM 663 N N . ARG A 1 85 ? 0.196 8.108 10.260 1.00 89.88 85 ARG A N 1
ATOM 664 C CA . ARG A 1 85 ? -0.635 9.249 10.671 1.00 89.88 85 ARG A CA 1
ATOM 665 C C . ARG A 1 85 ? -1.747 8.841 11.634 1.00 89.88 85 ARG A C 1
ATOM 667 O O . ARG A 1 85 ? -1.957 9.518 12.636 1.00 89.88 85 ARG A O 1
ATOM 674 N N . GLU A 1 86 ? -2.433 7.733 11.371 1.00 91.50 86 GLU A N 1
ATOM 675 C CA . GLU A 1 86 ? -3.498 7.232 12.252 1.00 91.50 86 GLU A CA 1
ATOM 676 C C . GLU A 1 86 ? -2.956 6.762 13.613 1.00 91.50 86 GLU A C 1
ATOM 678 O O . GLU A 1 86 ? -3.632 6.902 14.630 1.00 91.50 86 GLU A O 1
ATOM 683 N N . LEU A 1 87 ? -1.706 6.293 13.664 1.00 89.50 87 LEU A N 1
ATOM 684 C CA . LEU A 1 87 ? -0.998 5.978 14.909 1.00 89.50 87 LEU A CA 1
ATOM 685 C C . LEU A 1 87 ? -0.299 7.193 15.544 1.00 89.50 87 LEU A C 1
ATOM 687 O O . LEU A 1 87 ? 0.496 7.018 16.471 1.00 89.50 87 LEU A O 1
ATOM 691 N N . GLN A 1 88 ? -0.561 8.411 15.057 1.00 87.44 88 GLN A N 1
ATOM 692 C CA . GLN A 1 88 ? 0.059 9.656 15.531 1.00 87.44 88 GLN A CA 1
ATOM 693 C C . GLN A 1 88 ? 1.596 9.585 15.559 1.00 87.44 88 GLN A C 1
ATOM 695 O O . GLN A 1 88 ? 2.232 10.088 16.480 1.00 87.44 88 GLN A O 1
ATOM 700 N N . HIS A 1 89 ? 2.194 8.921 14.565 1.00 82.88 89 HIS A N 1
ATOM 701 C CA . HIS A 1 89 ? 3.638 8.695 14.446 1.00 82.88 89 HIS A CA 1
ATOM 702 C C . HIS A 1 89 ? 4.271 7.923 15.618 1.00 82.88 89 HIS A C 1
ATOM 704 O O . HIS A 1 89 ? 5.486 7.944 15.782 1.00 82.88 89 HIS A O 1
ATOM 710 N N . THR A 1 90 ? 3.474 7.182 16.400 1.00 86.69 90 THR A N 1
ATOM 711 C CA . THR A 1 90 ? 4.000 6.235 17.404 1.00 86.69 90 THR A CA 1
ATOM 712 C C . THR A 1 90 ? 4.839 5.138 16.749 1.00 86.69 90 THR A C 1
ATOM 714 O O . THR A 1 90 ? 5.737 4.593 17.381 1.00 86.69 90 THR A O 1
ATOM 717 N N . LEU A 1 91 ? 4.510 4.797 15.499 1.00 86.56 91 LEU A N 1
ATOM 718 C CA . LEU A 1 91 ? 5.324 3.960 14.630 1.00 86.56 91 LEU A CA 1
ATOM 719 C C . LEU A 1 91 ? 5.652 4.743 13.363 1.00 86.56 91 LEU A C 1
ATOM 721 O O . LEU A 1 91 ? 4.749 5.324 12.751 1.00 86.56 91 LEU A O 1
ATOM 725 N N . ASN A 1 92 ? 6.919 4.727 12.966 1.00 88.12 92 ASN A N 1
ATOM 726 C CA . ASN A 1 92 ? 7.351 5.237 11.673 1.00 88.12 92 ASN A CA 1
ATOM 727 C C . ASN A 1 92 ? 7.183 4.174 10.567 1.00 88.12 92 ASN A C 1
ATOM 729 O O . ASN A 1 92 ? 6.796 3.027 10.818 1.00 88.12 92 ASN A O 1
ATOM 733 N N . PHE A 1 93 ? 7.451 4.553 9.316 1.00 88.00 93 PHE A N 1
ATOM 734 C CA . PHE A 1 93 ? 7.232 3.657 8.184 1.00 88.00 93 PHE A CA 1
ATOM 735 C C . PHE A 1 93 ? 8.139 2.420 8.241 1.00 88.00 93 PHE A C 1
ATOM 737 O O . PHE A 1 93 ? 7.663 1.315 7.992 1.00 88.00 93 PHE A O 1
ATOM 744 N N . CYS A 1 94 ? 9.411 2.577 8.617 1.00 86.12 94 CYS A N 1
ATOM 745 C CA . CYS A 1 94 ? 10.368 1.477 8.768 1.00 86.12 94 CYS A CA 1
ATOM 746 C C . CYS A 1 94 ? 9.928 0.470 9.848 1.00 86.12 94 CYS A C 1
ATOM 748 O O . CYS A 1 94 ? 10.022 -0.751 9.683 1.00 86.12 94 CYS A O 1
ATOM 750 N N . GLU A 1 95 ? 9.395 0.964 10.963 1.00 89.50 95 GLU A N 1
ATOM 751 C CA . GLU A 1 95 ? 8.842 0.136 12.035 1.00 89.50 95 GLU A CA 1
ATOM 752 C C . GLU A 1 95 ? 7.569 -0.596 11.604 1.00 89.50 95 GLU A C 1
ATOM 754 O O . GLU A 1 95 ? 7.330 -1.721 12.039 1.00 89.50 95 GLU A O 1
ATOM 759 N N . ILE A 1 96 ? 6.751 0.008 10.741 1.00 90.12 96 ILE A N 1
ATOM 760 C CA . ILE A 1 96 ? 5.581 -0.653 10.154 1.00 90.12 96 ILE A CA 1
ATOM 761 C C . ILE A 1 96 ? 6.023 -1.745 9.177 1.00 90.12 96 ILE A C 1
ATOM 763 O O . ILE A 1 96 ? 5.565 -2.883 9.286 1.00 90.12 96 ILE A O 1
ATOM 767 N N . THR A 1 97 ? 6.922 -1.435 8.241 1.00 88.56 97 THR A N 1
ATOM 768 C CA . THR A 1 97 ? 7.354 -2.383 7.204 1.00 88.56 97 THR A CA 1
ATOM 769 C C . THR A 1 97 ? 8.158 -3.553 7.763 1.00 88.56 97 THR A C 1
ATOM 771 O O . THR A 1 97 ? 8.051 -4.659 7.243 1.00 88.56 97 THR A O 1
ATOM 774 N N . SER A 1 98 ? 8.886 -3.364 8.866 1.00 87.94 98 SER A N 1
ATOM 775 C CA . SER A 1 98 ? 9.566 -4.457 9.581 1.00 87.94 98 SER A CA 1
ATOM 776 C C . SER A 1 98 ? 8.615 -5.418 10.308 1.00 87.94 98 SER A C 1
ATOM 778 O O . SER A 1 98 ? 9.007 -6.539 10.634 1.00 87.94 98 SER A O 1
ATOM 780 N N . ARG A 1 99 ? 7.360 -5.017 10.551 1.00 89.25 99 ARG A N 1
ATOM 781 C CA . ARG A 1 99 ? 6.334 -5.841 11.219 1.00 89.25 99 ARG A CA 1
ATOM 782 C C . ARG A 1 99 ? 5.445 -6.613 10.250 1.00 89.25 99 ARG A C 1
ATOM 784 O O . ARG A 1 99 ? 4.582 -7.366 10.700 1.00 89.25 99 ARG A O 1
ATOM 791 N N . ILE A 1 100 ? 5.626 -6.423 8.947 1.00 89.75 100 ILE A N 1
ATOM 792 C CA . ILE A 1 100 ? 4.808 -7.052 7.911 1.00 89.75 100 ILE A CA 1
ATOM 793 C C . ILE A 1 100 ? 5.682 -7.834 6.935 1.00 89.75 100 ILE A C 1
ATOM 795 O O . ILE A 1 100 ? 6.848 -7.526 6.704 1.00 89.75 100 ILE A O 1
ATOM 799 N N . ASN A 1 101 ? 5.095 -8.853 6.317 1.00 88.06 101 ASN A N 1
ATOM 800 C CA . ASN A 1 101 ? 5.807 -9.671 5.342 1.00 88.06 101 ASN A CA 1
ATOM 801 C C . ASN A 1 101 ? 5.837 -8.992 3.967 1.00 88.06 101 ASN A C 1
ATOM 803 O O . ASN A 1 101 ? 4.933 -9.189 3.152 1.00 88.06 101 ASN A O 1
ATOM 807 N N . LEU A 1 102 ? 6.886 -8.209 3.705 1.00 90.50 102 LEU A N 1
ATOM 808 C CA . LEU A 1 102 ? 7.147 -7.650 2.380 1.00 90.50 102 LEU A CA 1
ATOM 809 C C . LEU A 1 102 ? 7.861 -8.660 1.457 1.00 90.50 102 LEU A C 1
ATOM 811 O O . LEU A 1 102 ? 8.740 -9.406 1.896 1.00 90.50 102 LEU 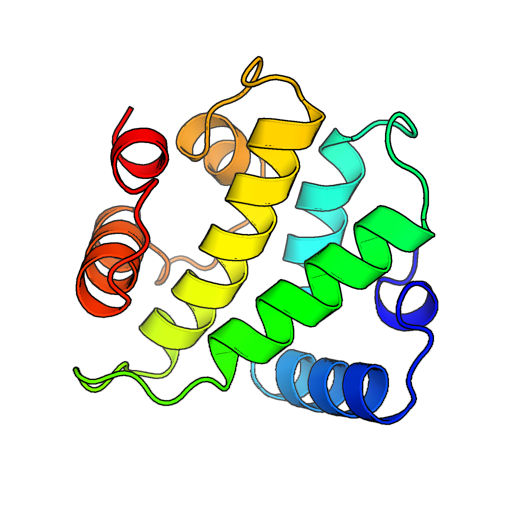A O 1
ATOM 815 N N . PRO A 1 103 ? 7.530 -8.685 0.152 1.00 91.62 103 PRO A N 1
ATOM 816 C CA . PRO A 1 103 ? 8.306 -9.394 -0.858 1.00 91.62 103 PRO A CA 1
ATOM 817 C C . PRO A 1 103 ? 9.782 -8.984 -0.840 1.00 91.62 103 PRO A C 1
ATOM 819 O O . PRO A 1 103 ? 10.096 -7.803 -0.772 1.00 91.62 103 PRO A O 1
ATOM 822 N N . ARG A 1 104 ? 10.701 -9.943 -1.023 1.00 89.06 104 ARG A N 1
ATOM 823 C CA . ARG A 1 104 ? 12.161 -9.695 -0.986 1.00 89.06 104 ARG A CA 1
ATOM 824 C C . ARG A 1 104 ? 12.654 -8.603 -1.943 1.00 89.06 104 ARG A C 1
ATOM 826 O O . ARG A 1 104 ? 13.700 -8.018 -1.698 1.00 89.06 104 ARG A O 1
ATOM 833 N N . LYS A 1 105 ? 11.937 -8.369 -3.046 1.00 90.75 105 LYS A N 1
ATOM 834 C CA . LYS A 1 105 ? 12.267 -7.329 -4.032 1.00 90.75 105 LYS A CA 1
ATOM 835 C C . LYS A 1 105 ? 11.884 -5.914 -3.582 1.00 90.75 105 LYS A C 1
ATOM 837 O O . LYS A 1 105 ? 12.422 -4.960 -4.128 1.00 90.75 105 LYS A O 1
ATOM 842 N N . LEU A 1 106 ? 10.993 -5.771 -2.601 1.00 90.44 106 LEU A N 1
ATOM 843 C CA . LEU A 1 106 ? 10.632 -4.488 -1.994 1.00 90.44 106 LEU A CA 1
ATOM 844 C C . LEU A 1 106 ? 11.623 -4.153 -0.878 1.00 90.44 106 LEU A C 1
ATOM 846 O O . LEU A 1 106 ? 11.287 -4.188 0.304 1.00 90.44 106 LEU A O 1
ATOM 850 N N . THR A 1 107 ? 12.871 -3.883 -1.262 1.00 90.12 107 THR A N 1
ATOM 851 C CA . THR A 1 107 ? 13.890 -3.419 -0.314 1.00 90.12 107 THR A CA 1
ATOM 852 C C . THR A 1 107 ? 13.624 -1.972 0.088 1.00 90.12 107 THR A C 1
ATOM 854 O O . THR A 1 107 ? 12.948 -1.226 -0.628 1.00 90.12 107 THR A O 1
ATOM 857 N N . ASN A 1 108 ? 14.201 -1.548 1.213 1.00 87.00 108 ASN A N 1
ATOM 858 C CA . ASN A 1 108 ? 14.119 -0.154 1.641 1.00 87.00 108 ASN A CA 1
ATOM 859 C C . ASN A 1 108 ? 14.688 0.798 0.579 1.00 87.00 108 ASN A C 1
ATOM 861 O O . ASN A 1 108 ? 14.100 1.853 0.352 1.00 87.00 108 ASN A O 1
ATOM 865 N N . GLU A 1 109 ? 15.767 0.427 -0.128 1.00 89.62 109 GLU A N 1
ATOM 866 C CA . GLU A 1 109 ? 16.297 1.284 -1.196 1.00 89.62 109 GLU A CA 1
ATOM 867 C C . GLU A 1 109 ? 15.290 1.472 -2.332 1.00 89.62 109 GLU A C 1
ATOM 869 O O . GLU A 1 109 ? 15.091 2.601 -2.780 1.00 89.62 109 GLU A O 1
ATOM 874 N N . LEU A 1 110 ? 14.625 0.396 -2.771 1.00 92.56 110 LEU A N 1
ATOM 875 C CA . LEU A 1 110 ? 13.633 0.473 -3.843 1.00 92.56 110 LEU A CA 1
ATOM 876 C C . LEU A 1 110 ? 12.424 1.317 -3.424 1.00 92.56 110 LEU A C 1
ATOM 878 O O . LEU A 1 110 ? 11.935 2.122 -4.214 1.00 92.56 110 LEU A O 1
ATOM 882 N N . ILE A 1 111 ? 11.970 1.177 -2.177 1.00 91.75 111 ILE A N 1
ATOM 883 C CA . ILE A 1 111 ? 10.861 1.971 -1.639 1.00 91.75 111 ILE A CA 1
ATOM 884 C C . ILE A 1 111 ? 11.233 3.460 -1.587 1.00 91.75 111 ILE A C 1
ATOM 886 O O . ILE A 1 111 ? 10.483 4.301 -2.082 1.00 91.75 111 ILE A O 1
ATOM 890 N N . ILE A 1 112 ? 12.412 3.803 -1.063 1.00 89.69 112 ILE A N 1
ATOM 891 C CA . ILE A 1 112 ? 12.887 5.194 -1.008 1.00 89.69 112 ILE A CA 1
ATOM 892 C C . ILE A 1 112 ? 13.051 5.769 -2.421 1.00 89.69 112 ILE A C 1
ATOM 894 O O . ILE A 1 112 ? 12.662 6.911 -2.677 1.00 89.69 112 ILE A O 1
ATOM 898 N N . GLN A 1 113 ? 13.610 4.991 -3.351 1.00 91.06 113 GLN A N 1
ATOM 899 C CA . GLN A 1 113 ? 13.765 5.401 -4.744 1.00 91.06 113 GLN A CA 1
ATOM 900 C C . GLN A 1 113 ? 12.406 5.682 -5.391 1.00 91.06 113 GLN A C 1
ATOM 902 O O . GLN A 1 113 ? 12.236 6.748 -5.981 1.00 91.06 113 GLN A O 1
ATOM 907 N N . ALA A 1 114 ? 11.436 4.779 -5.238 1.00 92.69 114 ALA A N 1
ATOM 908 C CA . ALA A 1 114 ? 10.086 4.968 -5.755 1.00 92.69 114 ALA A CA 1
ATOM 909 C C . ALA A 1 114 ? 9.439 6.236 -5.175 1.00 92.69 114 ALA A C 1
ATOM 911 O O . ALA A 1 114 ? 8.966 7.078 -5.935 1.00 92.69 114 ALA A O 1
ATOM 912 N N . GLY A 1 115 ? 9.509 6.433 -3.853 1.00 90.56 115 GLY A N 1
ATOM 913 C CA . GLY A 1 115 ? 8.977 7.629 -3.192 1.00 90.56 115 GLY A CA 1
ATOM 914 C C . GLY A 1 115 ? 9.584 8.932 -3.724 1.00 90.56 115 GLY A C 1
ATOM 915 O O . GLY A 1 115 ? 8.856 9.891 -3.980 1.00 90.56 115 GLY A O 1
ATOM 916 N N . ARG A 1 116 ? 10.902 8.952 -3.977 1.00 90.19 116 ARG A N 1
ATOM 917 C CA . ARG A 1 116 ? 11.598 10.089 -4.610 1.00 90.19 116 ARG A CA 1
ATOM 918 C C . ARG A 1 116 ? 11.104 10.355 -6.028 1.00 90.19 116 ARG A C 1
ATOM 920 O O . ARG A 1 116 ? 10.827 11.506 -6.356 1.00 90.19 116 ARG A O 1
ATOM 927 N N . LYS A 1 117 ? 10.973 9.312 -6.854 1.00 90.88 117 LYS A N 1
ATOM 928 C CA . LYS A 1 117 ? 10.473 9.439 -8.233 1.00 90.88 117 LYS A CA 1
ATOM 929 C C . LYS A 1 117 ? 9.037 9.968 -8.277 1.00 90.88 117 LYS A C 1
ATOM 931 O O . LYS A 1 117 ? 8.728 10.818 -9.106 1.00 90.88 117 LYS A O 1
ATOM 936 N N . ALA A 1 118 ? 8.194 9.505 -7.357 1.00 87.50 118 ALA A N 1
ATOM 937 C CA . ALA A 1 118 ? 6.806 9.941 -7.219 1.00 87.50 118 ALA A CA 1
ATOM 938 C C . ALA A 1 118 ? 6.643 11.277 -6.467 1.00 87.50 118 ALA A C 1
ATOM 940 O O . ALA A 1 118 ? 5.519 11.729 -6.265 1.00 87.50 118 ALA A O 1
ATOM 941 N N . LYS A 1 11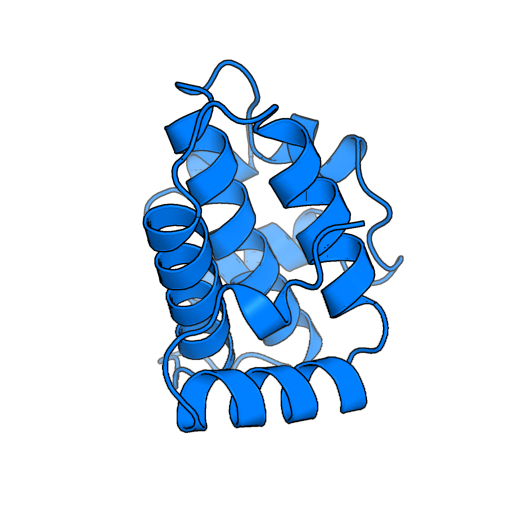9 ? 7.748 11.922 -6.054 1.00 86.19 119 LYS A N 1
ATOM 942 C CA . LYS A 1 119 ? 7.762 13.195 -5.309 1.00 86.19 119 LYS A CA 1
ATOM 943 C C . LYS A 1 119 ? 6.871 13.178 -4.058 1.00 86.19 119 LYS A C 1
ATOM 945 O O . LYS A 1 119 ? 6.233 14.178 -3.730 1.00 86.19 119 LYS A O 1
ATOM 950 N N . ILE A 1 120 ? 6.827 12.052 -3.348 1.00 83.50 120 ILE A N 1
ATOM 951 C CA . ILE A 1 120 ? 6.063 11.938 -2.102 1.00 83.50 120 ILE A CA 1
ATOM 952 C C . ILE A 1 120 ? 6.733 12.829 -1.047 1.00 83.50 120 ILE A C 1
ATOM 954 O O . ILE A 1 120 ? 7.895 12.627 -0.714 1.00 83.50 120 ILE A O 1
ATOM 958 N N . GLY A 1 121 ? 6.026 1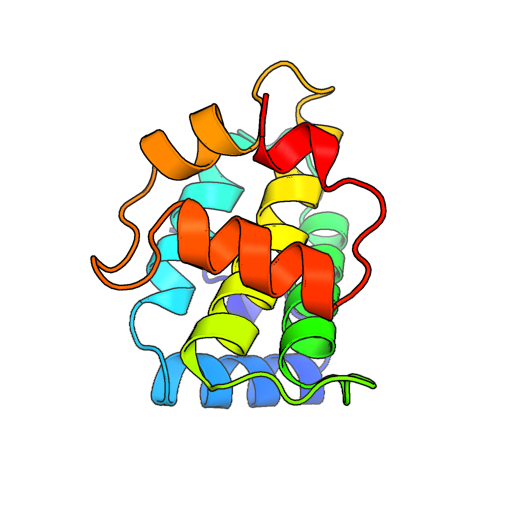3.844 -0.542 1.00 69.50 121 GLY A N 1
ATOM 959 C CA . GLY A 1 121 ? 6.606 14.853 0.360 1.00 69.50 121 GLY A CA 1
ATOM 960 C C . GLY A 1 121 ? 7.128 14.286 1.685 1.00 69.50 121 GLY A C 1
ATOM 961 O O . GLY A 1 121 ? 8.119 14.776 2.215 1.00 69.50 121 GLY A O 1
ATOM 962 N N . ASP A 1 122 ? 6.529 13.195 2.165 1.00 72.25 122 ASP A N 1
ATOM 963 C CA . ASP A 1 122 ? 6.849 12.562 3.451 1.00 72.25 122 ASP A CA 1
ATOM 964 C C . ASP A 1 122 ? 8.012 11.546 3.359 1.00 72.25 122 ASP A C 1
ATOM 966 O O . ASP A 1 122 ? 8.076 10.596 4.139 1.00 72.25 122 ASP A O 1
ATOM 970 N N . ILE A 1 123 ? 8.951 11.710 2.415 1.00 69.62 123 ILE A N 1
ATOM 971 C CA . ILE A 1 123 ? 10.108 10.801 2.259 1.00 69.62 123 ILE A CA 1
ATOM 972 C C . ILE A 1 123 ? 10.927 10.679 3.550 1.00 69.62 123 ILE A C 1
ATOM 974 O O . ILE A 1 123 ? 11.482 9.617 3.815 1.00 69.62 123 ILE A O 1
ATOM 978 N N . GLU A 1 124 ? 10.985 11.719 4.382 1.00 66.75 124 GLU A N 1
ATOM 979 C CA . GLU A 1 124 ? 11.688 11.669 5.672 1.00 66.75 124 GLU A CA 1
ATOM 980 C C . GLU A 1 124 ? 11.114 10.590 6.605 1.00 66.75 124 GLU A C 1
ATOM 982 O O . GLU A 1 124 ? 11.875 9.909 7.296 1.00 66.75 124 GLU A O 1
ATOM 987 N N . CYS A 1 125 ? 9.800 10.337 6.546 1.00 68.81 125 CYS A N 1
ATOM 988 C CA . CYS A 1 125 ? 9.165 9.244 7.287 1.00 68.81 125 CYS A CA 1
ATOM 989 C C . CYS A 1 125 ? 9.598 7.855 6.791 1.00 68.81 125 CYS A C 1
ATOM 991 O O . CYS A 1 125 ? 9.419 6.888 7.526 1.00 68.81 125 CYS A O 1
ATOM 993 N N . LEU A 1 126 ? 10.137 7.749 5.568 1.00 68.56 126 LEU A N 1
ATOM 994 C CA . LEU A 1 126 ? 10.627 6.503 4.959 1.00 68.56 126 LEU A CA 1
ATOM 995 C C . LEU A 1 126 ? 12.098 6.207 5.285 1.00 68.56 126 LEU A C 1
ATOM 997 O O . LEU A 1 126 ? 12.563 5.105 5.011 1.00 68.56 126 LEU A O 1
ATOM 1001 N N . ILE A 1 127 ? 12.841 7.202 5.777 1.00 67.88 127 ILE A N 1
ATOM 1002 C CA . ILE A 1 127 ? 14.295 7.126 6.005 1.00 67.88 127 ILE A CA 1
ATOM 1003 C C . ILE A 1 127 ? 14.628 7.077 7.507 1.00 67.88 127 ILE A C 1
ATOM 1005 O O . ILE A 1 127 ? 15.695 6.584 7.874 1.00 67.88 127 ILE A O 1
ATOM 1009 N N . SER A 1 128 ? 13.727 7.591 8.350 1.00 59.28 128 SER A N 1
ATOM 1010 C CA . SER A 1 128 ? 13.848 7.634 9.818 1.00 59.28 128 SER A CA 1
ATOM 1011 C C . SER A 1 128 ? 13.501 6.298 10.471 1.00 59.28 128 SER A C 1
ATOM 1013 O O . SER A 1 128 ? 14.040 6.029 11.564 1.00 59.28 128 SER A O 1
#